Protein AF-A0A2W4P365-F1 (afdb_monomer_lite)

Sequence (160 aa):
MTDPKTSSSSNQPEQHQEDTGQRINEVLEQTGQRISQGVSEAGERVRQFAEEKHLNEQLEVAGSQLVERVRQLIEEGNVRRLILRNQEGRVLLEIPLTAGVAVGGAVFWLNPLLAGLGAIAALLARVSIEIVREEPEATVHDIEKTAEDVKNRLTGGPES

Structure (mmCIF, N/CA/C/O backbone):
data_AF-A0A2W4P365-F1
#
_entry.id   AF-A0A2W4P365-F1
#
loop_
_atom_site.group_PDB
_atom_site.id
_atom_site.type_symbol
_atom_site.label_atom_id
_atom_site.label_alt_id
_atom_site.label_comp_id
_atom_site.label_asym_id
_atom_site.label_entity_id
_atom_site.label_seq_id
_atom_site.pdbx_PDB_ins_code
_atom_site.Cartn_x
_atom_site.Cartn_y
_atom_site.Cartn_z
_atom_site.occupancy
_atom_site.B_iso_or_equiv
_atom_site.auth_seq_id
_atom_site.auth_comp_id
_atom_site.auth_asym_id
_atom_site.auth_atom_id
_atom_site.pdbx_PDB_model_num
ATOM 1 N N . MET A 1 1 ? 20.626 -79.978 -74.784 1.00 49.00 1 MET A N 1
ATOM 2 C CA . MET A 1 1 ? 21.458 -79.147 -73.886 1.00 49.00 1 MET A CA 1
ATOM 3 C C . MET A 1 1 ? 21.350 -77.714 -74.381 1.00 49.00 1 MET A C 1
ATOM 5 O O . MET A 1 1 ? 21.625 -77.531 -75.553 1.00 49.00 1 MET A O 1
ATOM 9 N N . THR A 1 2 ? 20.930 -76.680 -73.660 1.00 46.56 2 THR A N 1
ATOM 10 C CA . THR A 1 2 ? 20.642 -76.431 -72.235 1.00 46.56 2 THR A CA 1
ATOM 11 C C . THR A 1 2 ? 19.977 -75.045 -72.189 1.00 46.56 2 THR A C 1
ATOM 13 O O . THR A 1 2 ? 20.572 -74.105 -72.712 1.00 46.56 2 THR A O 1
ATOM 16 N N . ASP A 1 3 ? 18.812 -74.898 -71.557 1.00 56.62 3 ASP A N 1
ATOM 17 C CA . ASP A 1 3 ? 18.447 -73.644 -70.864 1.00 56.62 3 ASP A CA 1
ATOM 18 C C . ASP A 1 3 ? 19.270 -73.571 -69.554 1.00 56.62 3 ASP A C 1
ATOM 20 O O . ASP A 1 3 ? 19.762 -74.632 -69.147 1.00 56.62 3 ASP A O 1
ATOM 24 N N . PRO A 1 4 ? 19.448 -72.432 -68.836 1.00 65.44 4 PRO A N 1
ATOM 25 C CA . PRO A 1 4 ? 18.748 -71.138 -68.909 1.00 65.44 4 PRO A CA 1
ATOM 26 C C . PRO A 1 4 ? 19.677 -69.895 -68.789 1.00 65.44 4 PRO A C 1
ATOM 28 O O . PRO A 1 4 ? 20.788 -69.980 -68.267 1.00 65.44 4 PRO A O 1
ATOM 31 N N . LYS A 1 5 ? 19.203 -68.688 -69.136 1.00 44.56 5 LYS A N 1
ATOM 32 C CA . LYS A 1 5 ? 19.707 -67.451 -68.498 1.00 44.56 5 LYS A CA 1
ATOM 33 C C . LYS A 1 5 ? 18.612 -66.407 -68.291 1.00 44.56 5 LYS A C 1
ATOM 35 O O . LYS A 1 5 ? 18.140 -65.751 -69.213 1.00 44.56 5 LYS A O 1
ATOM 40 N N . THR A 1 6 ? 18.278 -66.256 -67.018 1.00 64.00 6 THR A N 1
ATOM 41 C CA . THR A 1 6 ? 17.827 -65.038 -66.347 1.00 64.00 6 THR A CA 1
ATOM 42 C C . THR A 1 6 ? 18.598 -63.799 -66.827 1.00 64.00 6 THR A C 1
ATOM 44 O O . THR A 1 6 ? 19.826 -63.782 -66.798 1.00 64.00 6 THR A O 1
ATOM 47 N N . SER A 1 7 ? 17.871 -62.753 -67.226 1.00 52.00 7 SER A N 1
ATOM 48 C CA . SER A 1 7 ? 18.378 -61.376 -67.360 1.00 52.00 7 SER A CA 1
ATOM 49 C C . SER A 1 7 ? 17.708 -60.549 -66.254 1.00 52.00 7 SER A C 1
ATOM 51 O O . SER A 1 7 ? 16.485 -60.478 -66.205 1.00 52.00 7 SER A O 1
ATOM 53 N N . SER A 1 8 ? 18.448 -60.216 -65.191 1.00 50.22 8 SER A N 1
ATOM 54 C CA . SER A 1 8 ? 19.019 -58.875 -64.938 1.00 50.22 8 SER A CA 1
ATOM 55 C C . SER A 1 8 ? 17.915 -57.831 -64.727 1.00 50.22 8 SER A C 1
ATOM 57 O O . SER A 1 8 ? 17.342 -57.330 -65.683 1.00 50.22 8 SER A O 1
ATOM 59 N N . SER A 1 9 ? 17.458 -57.583 -63.496 1.00 60.03 9 SER A N 1
ATOM 60 C CA . SER A 1 9 ? 18.096 -56.675 -62.524 1.00 60.03 9 SER A CA 1
ATOM 61 C C . SER A 1 9 ? 18.697 -55.430 -63.177 1.00 60.03 9 SER A C 1
ATOM 63 O O . SER A 1 9 ? 19.814 -55.475 -63.684 1.00 60.03 9 SER A O 1
ATOM 65 N N . SER A 1 10 ? 17.982 -54.311 -63.088 1.00 44.97 10 SER A N 1
ATOM 66 C CA . SER A 1 10 ? 18.586 -52.980 -63.123 1.00 44.97 10 SER A CA 1
ATOM 67 C C . SER A 1 10 ? 17.783 -52.054 -62.212 1.00 44.97 10 SER A C 1
ATOM 69 O O . SER A 1 10 ? 16.938 -51.284 -62.658 1.00 44.97 10 SER A O 1
ATOM 71 N N . ASN A 1 11 ? 18.039 -52.174 -60.907 1.00 57.78 11 ASN A N 1
ATOM 72 C CA . ASN A 1 11 ? 17.789 -51.099 -59.951 1.00 57.78 11 ASN A CA 1
ATOM 73 C C . ASN A 1 11 ? 18.579 -49.865 -60.415 1.00 57.78 11 ASN A C 1
ATOM 75 O O . ASN A 1 11 ? 19.805 -49.921 -60.461 1.00 57.78 11 ASN A O 1
ATOM 79 N N . GLN A 1 12 ? 17.892 -48.771 -60.739 1.00 56.00 12 GLN A N 1
ATOM 80 C CA . GLN A 1 12 ? 18.482 -47.436 -60.869 1.00 56.00 12 GLN A CA 1
ATOM 81 C C . GLN A 1 12 ? 18.240 -46.672 -59.559 1.00 56.00 12 GLN A C 1
ATOM 83 O O . GLN A 1 12 ? 17.082 -46.372 -59.264 1.00 56.00 12 GLN A O 1
ATOM 88 N N . PRO A 1 13 ? 19.278 -46.360 -58.760 1.00 56.84 13 PRO A N 1
ATOM 89 C CA . PRO A 1 13 ? 19.099 -45.689 -57.480 1.00 56.84 13 PRO A CA 1
ATOM 90 C C . PRO A 1 13 ? 19.721 -44.281 -57.458 1.00 56.84 13 PRO A C 1
ATOM 92 O O . PRO A 1 13 ? 20.597 -44.060 -56.639 1.00 56.84 13 PRO A O 1
ATOM 95 N N . GLU A 1 14 ? 19.329 -43.315 -58.306 1.00 54.81 14 GLU A N 1
ATOM 96 C CA . GLU A 1 14 ? 20.063 -42.018 -58.337 1.00 54.81 14 GLU A CA 1
ATOM 97 C C . GLU A 1 14 ? 19.249 -40.710 -58.433 1.00 54.81 14 GLU A C 1
ATOM 99 O O . GLU A 1 14 ? 19.851 -39.653 -58.552 1.00 54.81 14 GLU A O 1
ATOM 104 N N . GLN A 1 15 ? 17.916 -40.698 -58.287 1.00 54.94 15 GLN A N 1
ATOM 105 C CA . GLN A 1 15 ? 17.142 -39.429 -58.357 1.00 54.94 15 GLN A CA 1
ATOM 106 C C . GLN A 1 15 ? 16.361 -39.036 -57.090 1.00 54.94 15 GLN A C 1
ATOM 108 O O . GLN A 1 15 ? 15.684 -38.018 -57.079 1.00 54.94 15 GLN A O 1
ATOM 113 N N . HIS A 1 16 ? 16.468 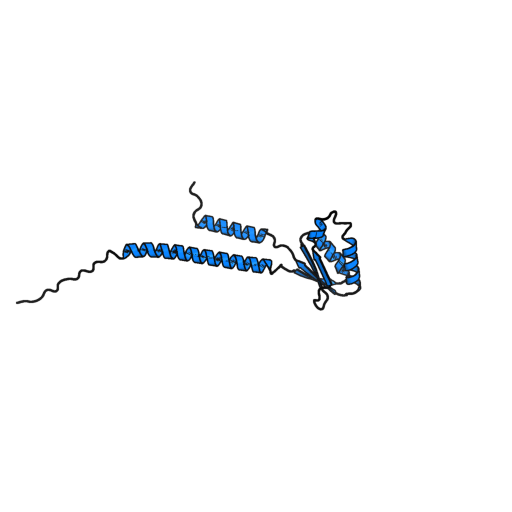-39.799 -55.999 1.00 52.62 16 HIS A N 1
ATOM 114 C CA . HIS A 1 16 ? 15.759 -39.502 -54.739 1.00 52.62 16 HIS A CA 1
ATOM 115 C C . HIS A 1 16 ? 16.621 -38.806 -53.665 1.00 52.62 16 HIS A C 1
ATOM 117 O O . HIS A 1 16 ? 16.117 -38.456 -52.598 1.00 52.62 16 HIS A O 1
ATOM 123 N N . GLN A 1 17 ? 17.921 -38.615 -53.908 1.00 55.53 17 GLN A N 1
ATOM 124 C CA . GLN A 1 17 ? 18.844 -38.130 -52.873 1.00 55.53 17 GLN A CA 1
ATOM 125 C C . GLN A 1 17 ? 18.855 -36.590 -52.736 1.00 55.53 17 GLN A C 1
ATOM 127 O O . GLN A 1 17 ? 19.001 -36.101 -51.618 1.00 55.53 17 GLN A O 1
ATOM 132 N N . GLU A 1 18 ? 18.599 -35.822 -53.807 1.00 54.84 18 GLU A N 1
ATOM 133 C CA . GLU A 1 18 ? 18.522 -34.344 -53.748 1.00 54.84 18 GLU A CA 1
ATOM 134 C C . GLU A 1 18 ? 17.241 -33.830 -53.062 1.00 54.84 18 GLU A C 1
ATOM 136 O O . GLU A 1 18 ? 17.310 -32.897 -52.262 1.00 54.84 18 GLU A O 1
ATOM 141 N N . ASP A 1 19 ? 16.097 -34.488 -53.292 1.00 66.56 19 ASP A N 1
ATOM 142 C CA . ASP A 1 19 ? 14.815 -34.182 -52.626 1.00 66.56 19 ASP A CA 1
ATOM 143 C C . ASP A 1 19 ? 14.916 -34.375 -51.107 1.00 66.56 19 ASP A C 1
ATOM 145 O O . ASP A 1 19 ? 14.403 -33.591 -50.311 1.00 66.56 19 ASP A O 1
ATOM 149 N N . THR A 1 20 ? 15.660 -35.399 -50.687 1.00 66.69 20 THR A N 1
ATOM 150 C CA . THR A 1 20 ? 15.820 -35.716 -49.268 1.00 66.69 20 THR A CA 1
ATOM 151 C C . THR A 1 20 ? 16.575 -34.602 -48.535 1.00 66.69 20 THR A C 1
ATOM 153 O O . THR A 1 20 ? 16.129 -34.166 -47.478 1.00 66.69 20 THR A O 1
ATOM 156 N N . GLY A 1 21 ? 17.670 -34.080 -49.101 1.00 69.31 21 GLY A N 1
ATOM 157 C CA . GLY A 1 21 ? 18.446 -32.992 -48.487 1.00 69.31 21 GLY A CA 1
ATOM 158 C C . GLY A 1 21 ? 17.672 -31.675 -48.369 1.00 69.31 21 GLY A C 1
ATOM 159 O O . GLY A 1 21 ? 17.728 -31.010 -47.334 1.00 69.31 21 GLY A O 1
ATOM 160 N N . GLN A 1 22 ? 16.902 -31.322 -49.401 1.00 73.69 22 GLN A N 1
ATOM 161 C CA . GLN A 1 22 ? 16.094 -30.097 -49.411 1.00 73.69 22 GLN A CA 1
ATOM 162 C C . GLN A 1 22 ? 14.945 -30.167 -48.399 1.00 73.69 22 GLN A C 1
ATOM 164 O O . GLN A 1 22 ? 14.718 -29.214 -47.652 1.00 73.69 22 GLN A O 1
ATOM 169 N N . ARG A 1 23 ? 14.294 -31.330 -48.289 1.00 76.81 23 ARG A N 1
ATOM 170 C CA . ARG A 1 23 ? 13.212 -31.562 -47.323 1.00 76.81 23 ARG A CA 1
ATOM 171 C C . ARG A 1 23 ? 13.693 -31.561 -45.876 1.00 76.81 23 ARG A C 1
ATOM 173 O O . ARG A 1 23 ? 12.961 -31.104 -45.006 1.00 76.81 23 ARG A O 1
ATOM 180 N N . ILE A 1 24 ? 14.909 -32.040 -45.597 1.00 78.44 24 ILE A N 1
ATOM 181 C CA . ILE A 1 24 ? 15.475 -31.990 -44.237 1.00 78.44 24 ILE A CA 1
ATOM 182 C C . ILE A 1 24 ? 15.690 -30.535 -43.805 1.00 78.44 24 ILE A C 1
ATOM 184 O O . ILE A 1 24 ? 15.326 -30.174 -42.687 1.00 78.44 24 ILE A O 1
ATOM 188 N N . ASN A 1 25 ? 16.216 -29.688 -44.692 1.00 80.31 25 ASN A N 1
ATOM 189 C CA . ASN A 1 25 ? 16.427 -28.273 -44.388 1.00 80.31 25 ASN A CA 1
ATOM 190 C C . ASN A 1 25 ? 15.104 -27.514 -44.237 1.00 80.31 25 ASN A C 1
ATOM 192 O O . ASN A 1 25 ? 14.963 -26.721 -43.312 1.00 8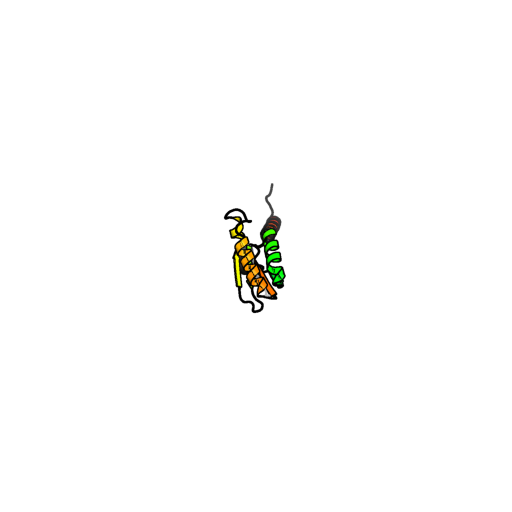0.31 25 ASN A O 1
ATOM 196 N N . GLU A 1 26 ? 14.106 -27.806 -45.074 1.00 80.81 26 GLU A N 1
ATOM 197 C CA . GLU A 1 26 ? 12.767 -27.225 -44.938 1.00 80.81 26 GLU A CA 1
ATOM 198 C C . GLU A 1 26 ? 12.110 -27.620 -43.607 1.00 80.81 26 GLU A C 1
ATOM 200 O O . GLU A 1 26 ? 11.568 -26.768 -42.904 1.00 80.81 26 GLU A O 1
ATOM 205 N N . VAL A 1 27 ? 12.222 -28.891 -43.207 1.00 80.94 27 VAL A N 1
ATOM 206 C CA . VAL A 1 27 ? 11.712 -29.367 -41.914 1.00 80.94 27 VAL A CA 1
ATOM 207 C C . VAL A 1 27 ? 12.469 -28.730 -40.747 1.00 80.94 27 VAL A C 1
ATOM 209 O O . VAL A 1 27 ? 11.842 -28.417 -39.737 1.00 80.94 27 VAL A O 1
ATOM 212 N N . LEU A 1 28 ? 13.782 -28.508 -40.853 1.00 79.44 28 LEU A N 1
ATOM 213 C CA . LEU A 1 28 ? 14.578 -27.839 -39.817 1.00 79.44 28 LEU A CA 1
ATOM 214 C C . LEU A 1 28 ? 14.195 -26.364 -39.661 1.00 79.44 28 LEU A C 1
ATOM 216 O O . LEU A 1 28 ? 13.987 -25.921 -38.533 1.00 79.44 28 LEU A O 1
ATOM 220 N N . GLU A 1 29 ? 14.024 -25.636 -40.763 1.00 83.44 29 GLU A N 1
ATOM 221 C CA . GLU A 1 29 ? 13.561 -24.243 -40.761 1.00 83.44 29 GLU A CA 1
ATOM 222 C C . GLU A 1 29 ? 12.135 -24.135 -40.209 1.00 83.44 29 GLU A C 1
ATOM 224 O O . GLU A 1 29 ? 11.868 -23.349 -39.299 1.00 83.44 29 GLU A O 1
ATOM 229 N N . GLN A 1 30 ? 11.223 -24.993 -40.672 1.00 83.38 30 GLN A N 1
ATOM 230 C CA . GLN A 1 30 ? 9.852 -25.051 -40.161 1.00 83.38 30 GLN A CA 1
ATOM 231 C C . GLN A 1 30 ? 9.814 -25.426 -38.677 1.00 83.38 30 GLN A C 1
ATOM 233 O O . GLN A 1 30 ? 9.017 -24.881 -37.915 1.00 83.38 30 GLN A O 1
ATOM 238 N N . THR A 1 31 ? 10.676 -26.341 -38.235 1.00 81.81 31 THR A N 1
ATOM 239 C CA . THR A 1 31 ? 10.760 -26.731 -36.823 1.00 81.81 31 THR A CA 1
ATOM 240 C C . THR A 1 31 ? 11.351 -25.601 -35.985 1.00 81.81 31 THR A C 1
ATOM 242 O O . THR A 1 31 ? 10.800 -25.289 -34.932 1.00 81.81 31 THR A O 1
ATOM 245 N N . GLY A 1 32 ? 12.397 -24.926 -36.467 1.00 82.94 32 GLY A N 1
ATOM 246 C CA . GLY A 1 32 ? 12.981 -23.749 -35.825 1.00 82.94 32 GLY A CA 1
ATOM 247 C C . GLY A 1 32 ? 11.975 -22.608 -35.675 1.00 82.94 32 GLY A C 1
ATOM 248 O O . GLY A 1 32 ? 11.867 -22.029 -34.596 1.00 82.94 32 GLY A O 1
ATOM 249 N N . GLN A 1 33 ? 11.170 -22.353 -36.709 1.00 84.19 33 GLN A N 1
ATOM 250 C CA . GLN A 1 33 ? 10.102 -21.349 -36.692 1.00 84.19 33 GLN A CA 1
ATOM 251 C C . GLN A 1 33 ? 8.958 -21.716 -35.739 1.00 84.19 33 GLN A C 1
ATOM 253 O O . GLN A 1 33 ? 8.441 -20.860 -35.026 1.00 84.19 33 GLN A O 1
ATOM 258 N N . ARG A 1 34 ? 8.570 -22.993 -35.669 1.00 84.00 34 ARG A N 1
ATOM 259 C CA . ARG A 1 34 ? 7.535 -23.452 -34.728 1.00 84.00 34 ARG A CA 1
ATOM 260 C C . ARG A 1 34 ? 8.010 -23.410 -33.278 1.00 84.00 34 ARG A C 1
ATOM 262 O O . ARG A 1 34 ? 7.219 -23.110 -32.387 1.00 84.00 34 ARG A O 1
ATOM 269 N N . ILE A 1 35 ? 9.287 -23.706 -33.034 1.00 82.81 35 ILE A N 1
ATOM 270 C CA . ILE A 1 35 ? 9.888 -23.608 -31.700 1.00 82.81 35 ILE A CA 1
ATOM 271 C C . ILE A 1 35 ? 10.013 -22.142 -31.291 1.00 82.81 35 ILE A C 1
ATOM 273 O O . ILE A 1 35 ? 9.641 -21.810 -30.170 1.00 82.81 35 ILE A O 1
ATOM 277 N N . SER A 1 36 ? 10.477 -21.257 -32.179 1.00 77.06 36 SER A N 1
ATOM 278 C CA . SER A 1 36 ? 10.578 -19.828 -31.864 1.00 77.06 36 SER A CA 1
ATOM 279 C C . SER A 1 36 ? 9.207 -19.212 -31.583 1.00 77.06 36 SER A C 1
ATOM 281 O O . SER A 1 36 ? 9.069 -18.503 -30.591 1.00 77.06 36 SER A O 1
ATOM 283 N N . GLN A 1 37 ? 8.175 -19.573 -32.352 1.00 81.31 37 GLN A N 1
ATOM 284 C CA . GLN A 1 37 ? 6.788 -19.190 -32.065 1.00 81.31 37 GLN A CA 1
ATOM 285 C C . GLN A 1 37 ? 6.312 -19.716 -30.707 1.00 81.31 37 GLN A C 1
ATOM 287 O O . GLN A 1 37 ? 5.829 -18.939 -29.889 1.00 81.31 37 GLN A O 1
ATOM 292 N N . GLY A 1 38 ? 6.504 -21.007 -30.420 1.00 79.50 38 GLY A N 1
ATOM 293 C CA . GLY A 1 38 ? 6.085 -21.595 -29.144 1.00 79.50 38 GLY A CA 1
ATOM 294 C C . GLY A 1 38 ? 6.794 -20.986 -27.927 1.00 79.50 38 GLY A C 1
ATOM 295 O O . GLY A 1 38 ? 6.176 -20.824 -26.876 1.00 79.50 38 GLY A O 1
ATOM 296 N N . VAL A 1 39 ? 8.071 -20.616 -28.065 1.00 74.50 39 VAL A N 1
ATOM 297 C CA . VAL A 1 39 ? 8.848 -19.943 -27.012 1.00 74.50 39 VAL A CA 1
ATOM 298 C C . VAL A 1 39 ? 8.400 -18.491 -26.832 1.00 74.50 39 VAL A C 1
ATOM 300 O O . VAL A 1 39 ? 8.244 -18.062 -25.690 1.00 74.50 39 VAL A O 1
ATOM 303 N N . SER A 1 40 ? 8.136 -17.752 -27.914 1.00 78.62 40 SER A N 1
ATOM 304 C CA . SER A 1 40 ? 7.589 -16.390 -27.840 1.00 78.62 40 SER A CA 1
ATOM 305 C C . SER A 1 40 ? 6.197 -16.369 -27.209 1.00 78.62 40 SER A C 1
ATOM 307 O O . SER A 1 40 ? 5.970 -15.605 -26.277 1.00 78.62 40 SER A O 1
ATOM 309 N N . GLU A 1 41 ? 5.297 -17.264 -27.619 1.00 82.88 41 GLU A N 1
ATOM 310 C CA . GLU A 1 41 ? 3.960 -17.386 -27.025 1.00 82.88 41 GLU A CA 1
ATOM 311 C C . GLU A 1 41 ? 4.014 -17.802 -25.548 1.00 82.88 41 GLU A C 1
ATOM 313 O O . GLU A 1 41 ? 3.244 -17.304 -24.728 1.00 82.88 41 GLU A O 1
ATOM 318 N N . ALA A 1 42 ? 4.916 -18.717 -25.176 1.00 76.19 42 ALA A N 1
ATOM 319 C CA . ALA A 1 42 ? 5.111 -19.092 -23.778 1.00 76.19 42 ALA A CA 1
ATOM 320 C C . ALA A 1 42 ? 5.675 -17.925 -22.954 1.00 76.19 42 ALA A C 1
ATOM 322 O O . ALA A 1 42 ? 5.204 -17.685 -21.843 1.00 76.19 42 ALA A O 1
ATOM 323 N N . GLY A 1 43 ? 6.638 -17.181 -23.504 1.00 75.56 43 GLY A N 1
ATOM 324 C CA . GLY A 1 43 ? 7.201 -15.981 -22.886 1.00 75.56 43 GLY A CA 1
ATOM 325 C C . GLY A 1 43 ? 6.156 -14.884 -22.685 1.00 75.56 43 GLY A C 1
ATOM 326 O O . GLY A 1 43 ? 6.081 -14.315 -21.599 1.00 75.56 43 GLY A O 1
ATOM 327 N N . GLU A 1 44 ? 5.294 -14.644 -23.674 1.00 76.88 44 GLU A N 1
ATOM 328 C CA . GLU A 1 44 ? 4.171 -13.706 -23.564 1.00 76.88 44 GLU A CA 1
ATOM 329 C C . GLU A 1 44 ? 3.148 -14.156 -22.520 1.00 76.88 44 GLU A C 1
ATOM 331 O O . GLU A 1 44 ? 2.708 -13.341 -21.716 1.00 76.88 44 GLU A O 1
ATOM 336 N N . ARG A 1 45 ? 2.825 -15.454 -22.444 1.00 76.75 45 ARG A N 1
ATOM 337 C CA . ARG A 1 45 ? 1.941 -15.987 -21.391 1.00 76.75 45 ARG A CA 1
ATOM 338 C C . ARG A 1 45 ? 2.544 -15.845 -19.995 1.00 76.75 45 ARG A C 1
ATOM 340 O O . ARG A 1 45 ? 1.807 -15.573 -19.052 1.00 76.75 45 ARG A O 1
ATOM 347 N N . VAL A 1 46 ? 3.860 -16.020 -19.846 1.00 68.69 46 VAL A N 1
ATOM 348 C CA . VAL A 1 46 ? 4.556 -15.789 -18.570 1.00 68.69 46 VAL A CA 1
ATOM 349 C C . VAL A 1 46 ? 4.584 -14.299 -18.230 1.00 68.69 46 VAL A C 1
ATOM 351 O O . VAL A 1 46 ? 4.284 -13.963 -17.090 1.00 68.69 46 VAL A O 1
ATOM 354 N N . ARG A 1 47 ? 4.865 -13.413 -19.196 1.00 68.19 47 ARG A N 1
ATOM 355 C CA . ARG A 1 47 ? 4.817 -11.950 -19.007 1.00 68.19 47 ARG A CA 1
ATOM 356 C C . ARG A 1 47 ? 3.418 -11.479 -18.627 1.00 68.19 47 ARG A C 1
ATOM 358 O O . ARG A 1 47 ? 3.273 -10.758 -17.655 1.00 68.19 47 ARG A O 1
ATOM 365 N N . GLN A 1 48 ? 2.385 -11.952 -19.315 1.00 64.12 48 GLN A N 1
ATOM 366 C CA . GLN A 1 48 ? 0.997 -11.616 -19.006 1.00 64.12 48 GLN A CA 1
ATOM 367 C C . GLN A 1 48 ? 0.577 -12.150 -17.629 1.00 64.12 48 GLN A C 1
ATOM 369 O O . GLN A 1 48 ? -0.092 -11.452 -16.874 1.00 64.12 48 GLN A O 1
ATOM 374 N N . PHE A 1 49 ? 1.007 -13.363 -17.264 1.00 62.44 49 PHE A N 1
ATOM 375 C CA . PHE A 1 49 ? 0.777 -13.913 -15.928 1.00 62.44 49 PHE A CA 1
ATOM 376 C C . PHE A 1 49 ? 1.535 -13.144 -14.841 1.00 62.44 49 PHE A C 1
ATOM 378 O O . PHE A 1 49 ? 1.007 -13.006 -13.746 1.00 62.44 49 PHE A O 1
ATOM 385 N N . ALA A 1 50 ? 2.739 -12.649 -15.122 1.00 57.44 50 ALA A N 1
ATOM 386 C CA . ALA A 1 50 ? 3.532 -11.807 -14.229 1.00 57.44 50 ALA A CA 1
ATOM 387 C C . ALA A 1 50 ? 2.942 -10.390 -14.082 1.00 57.44 50 ALA A C 1
ATOM 389 O O . ALA A 1 50 ? 2.872 -9.855 -12.979 1.00 57.44 50 ALA A O 1
ATOM 390 N N . GLU A 1 51 ? 2.426 -9.811 -15.167 1.00 54.72 51 GLU A N 1
ATOM 391 C CA . GLU A 1 51 ? 1.703 -8.536 -15.149 1.00 54.72 51 GLU A CA 1
ATOM 392 C C . GLU A 1 51 ? 0.363 -8.647 -14.401 1.00 54.72 51 GLU A C 1
ATOM 394 O O . GLU A 1 51 ? 0.020 -7.758 -13.620 1.00 54.72 51 GLU A O 1
ATOM 399 N N . GLU A 1 52 ? -0.384 -9.747 -14.578 1.00 51.72 52 GLU A N 1
ATOM 400 C CA . GLU A 1 52 ? -1.613 -10.022 -13.815 1.00 51.72 52 GLU A CA 1
ATOM 401 C C . GLU A 1 52 ? -1.322 -10.396 -12.357 1.00 51.72 52 GLU A C 1
ATOM 403 O O . GLU A 1 52 ? -2.018 -9.946 -11.440 1.00 51.72 52 GLU A O 1
ATOM 408 N N . LYS A 1 53 ? -0.290 -11.212 -12.117 1.00 48.41 53 LYS A N 1
ATOM 409 C CA . LYS A 1 53 ? 0.220 -11.526 -10.783 1.00 48.41 53 LYS A CA 1
ATOM 410 C C . LYS A 1 53 ? 1.299 -10.538 -10.403 1.00 48.41 53 LYS A C 1
ATOM 412 O O . LYS A 1 53 ? 2.455 -10.898 -10.196 1.00 48.41 53 LYS A O 1
ATOM 417 N N . HIS A 1 54 ? 0.854 -9.318 -10.139 1.00 55.59 54 HIS A N 1
ATOM 418 C CA . HIS A 1 54 ? 1.492 -8.513 -9.115 1.00 55.59 54 HIS A CA 1
ATOM 419 C C . HIS A 1 54 ? 1.882 -9.433 -7.941 1.00 55.59 54 HIS A C 1
ATOM 421 O O . HIS A 1 54 ? 1.020 -10.100 -7.358 1.00 55.59 54 HIS A O 1
ATOM 427 N N . LEU A 1 55 ? 3.183 -9.556 -7.664 1.00 58.78 55 LEU A N 1
ATOM 428 C CA . LEU A 1 55 ? 3.703 -10.321 -6.533 1.00 58.78 55 LEU A CA 1
ATOM 429 C C . LEU A 1 55 ? 3.241 -9.615 -5.256 1.00 58.78 55 LEU A C 1
ATOM 431 O O . LEU A 1 55 ? 3.921 -8.746 -4.715 1.00 58.78 55 LEU A O 1
ATOM 435 N N . ASN A 1 56 ? 2.016 -9.932 -4.847 1.00 68.88 56 ASN A N 1
ATOM 436 C CA . ASN A 1 56 ? 1.340 -9.275 -3.750 1.00 68.88 56 ASN A CA 1
ATOM 437 C C . ASN A 1 56 ? 1.838 -9.890 -2.451 1.00 68.88 56 ASN A C 1
ATOM 439 O O . ASN A 1 56 ? 1.492 -11.020 -2.101 1.00 68.88 56 ASN A O 1
ATOM 443 N N . GLU A 1 57 ? 2.662 -9.140 -1.732 1.00 80.06 57 GLU A N 1
ATOM 444 C CA . GLU A 1 57 ? 3.031 -9.499 -0.370 1.00 80.06 57 GLU A CA 1
ATOM 445 C C . GLU A 1 57 ? 1.885 -9.094 0.557 1.00 80.06 57 GLU A C 1
ATOM 447 O O . GLU A 1 57 ? 1.502 -7.924 0.614 1.00 80.06 57 GLU A O 1
ATOM 452 N N . GLN A 1 58 ? 1.338 -10.062 1.291 1.00 83.19 58 GLN A N 1
ATOM 453 C CA . GLN A 1 58 ? 0.343 -9.813 2.326 1.00 83.19 58 GLN A CA 1
ATOM 454 C C . GLN A 1 58 ? 1.004 -9.900 3.700 1.00 83.19 58 GLN A C 1
ATOM 456 O O . GLN A 1 58 ? 1.614 -10.913 4.044 1.00 83.19 58 GLN A O 1
ATOM 461 N N . LEU A 1 59 ? 0.866 -8.843 4.494 1.00 86.81 59 LEU A N 1
ATOM 462 C CA . LEU A 1 59 ? 1.459 -8.741 5.820 1.00 86.81 59 LEU A CA 1
ATOM 463 C C . LEU A 1 59 ? 0.376 -8.385 6.838 1.00 86.81 59 LEU A C 1
ATOM 465 O O . LEU A 1 59 ? -0.243 -7.322 6.770 1.00 86.81 59 LEU A O 1
ATOM 469 N N . GLU A 1 60 ? 0.128 -9.294 7.777 1.00 90.12 60 GLU A N 1
ATOM 470 C CA . GLU A 1 60 ? -0.791 -9.049 8.885 1.00 90.12 60 GLU A CA 1
ATOM 471 C C . GLU A 1 60 ? -0.060 -8.290 9.995 1.00 90.12 60 GLU A C 1
ATOM 473 O O . GLU A 1 60 ? 1.024 -8.686 10.428 1.00 90.12 60 GLU A O 1
ATOM 478 N N . VAL A 1 61 ? -0.649 -7.188 10.459 1.00 92.19 61 VAL A N 1
ATOM 479 C CA . VAL A 1 61 ? -0.092 -6.368 11.540 1.00 92.19 61 VAL A CA 1
ATOM 480 C C . VAL A 1 61 ? -1.153 -6.049 12.584 1.00 92.19 61 VAL A C 1
ATOM 482 O O . VAL A 1 61 ? -2.355 -5.998 12.298 1.00 92.19 61 VAL A O 1
ATOM 485 N N . ALA A 1 62 ? -0.708 -5.790 13.814 1.00 92.38 62 ALA A N 1
ATOM 486 C CA . ALA A 1 62 ? -1.577 -5.194 14.819 1.00 92.38 62 ALA A CA 1
ATOM 487 C C . ALA A 1 62 ? -2.002 -3.789 14.367 1.00 92.38 62 ALA A C 1
ATOM 489 O O . ALA A 1 62 ? -1.200 -3.055 13.785 1.00 92.38 62 ALA A O 1
ATOM 490 N N . GLY A 1 63 ? -3.235 -3.380 14.681 1.00 88.94 63 GLY A N 1
ATOM 491 C CA . GLY A 1 63 ? -3.720 -2.035 14.347 1.00 88.94 63 GLY A CA 1
ATOM 492 C C . GLY A 1 63 ? -2.786 -0.941 14.864 1.00 88.94 63 GLY A C 1
ATOM 493 O O . GLY A 1 63 ? -2.406 -0.046 14.118 1.00 88.94 63 GLY A O 1
ATOM 494 N N . SER A 1 64 ? -2.285 -1.091 16.093 1.00 91.12 64 SER A N 1
ATOM 495 C CA . SER A 1 64 ? -1.314 -0.177 16.711 1.00 91.12 64 SER A CA 1
ATOM 496 C C . SER A 1 64 ? 0.008 -0.032 15.946 1.00 91.12 64 SER A C 1
ATOM 498 O O . SER A 1 64 ? 0.697 0.970 16.114 1.00 91.12 64 SER A O 1
ATOM 500 N N . GLN A 1 65 ? 0.365 -1.005 15.106 1.00 92.56 65 GLN A N 1
ATOM 501 C CA . GLN A 1 65 ? 1.594 -1.015 14.308 1.00 92.56 65 GLN A CA 1
ATOM 502 C C . GLN A 1 65 ? 1.371 -0.559 12.862 1.00 92.56 65 GLN A C 1
ATOM 504 O O . GLN A 1 65 ? 2.342 -0.355 12.136 1.00 92.56 65 GLN A O 1
ATOM 509 N N . LEU A 1 66 ? 0.116 -0.379 12.434 1.00 92.06 66 LEU A N 1
ATOM 510 C CA . LEU A 1 66 ? -0.230 -0.065 11.048 1.00 92.06 66 LEU A CA 1
ATOM 511 C C . LEU A 1 66 ? 0.486 1.192 10.544 1.00 92.06 66 LEU A C 1
ATOM 513 O O . LEU A 1 66 ? 1.141 1.154 9.507 1.00 92.06 66 LEU A O 1
ATOM 517 N N . VAL A 1 67 ? 0.376 2.299 11.284 1.00 90.69 67 VAL A N 1
ATOM 518 C CA . VAL A 1 67 ? 0.951 3.594 10.880 1.00 90.69 67 VAL A CA 1
ATOM 519 C C . VAL A 1 67 ? 2.471 3.499 10.745 1.00 90.69 67 VAL A C 1
ATOM 521 O O . VAL A 1 67 ? 3.037 4.014 9.784 1.00 90.69 67 VAL A O 1
ATOM 524 N N . GLU A 1 68 ? 3.121 2.805 11.681 1.00 90.88 68 GLU A N 1
ATOM 525 C CA . GLU A 1 68 ? 4.567 2.584 11.658 1.00 90.88 68 GLU A CA 1
ATOM 526 C C . GLU A 1 68 ? 4.984 1.754 10.444 1.00 90.88 68 GLU A C 1
ATOM 528 O O . GLU A 1 68 ? 5.883 2.144 9.701 1.00 90.88 68 GLU A O 1
ATOM 533 N N . ARG A 1 69 ? 4.283 0.643 10.187 1.00 90.69 69 ARG A N 1
ATOM 534 C CA . ARG A 1 69 ? 4.616 -0.233 9.063 1.00 90.69 69 ARG A CA 1
ATOM 535 C C . ARG A 1 69 ? 4.422 0.470 7.725 1.00 90.69 69 ARG A C 1
ATOM 537 O O . ARG A 1 69 ? 5.275 0.347 6.854 1.00 90.69 69 ARG A O 1
ATOM 544 N N . VAL A 1 70 ? 3.340 1.229 7.559 1.00 87.50 70 VAL A N 1
ATOM 545 C CA . VAL A 1 70 ? 3.104 1.990 6.323 1.00 87.50 70 VAL A CA 1
ATOM 546 C C . VAL A 1 70 ? 4.186 3.048 6.112 1.00 87.50 70 VAL A C 1
ATOM 548 O O . VAL A 1 70 ? 4.654 3.204 4.988 1.00 87.50 70 VAL A O 1
ATOM 551 N N . ARG A 1 71 ? 4.630 3.734 7.173 1.00 85.69 71 ARG A N 1
ATOM 552 C CA . ARG A 1 71 ? 5.737 4.694 7.073 1.00 85.69 71 ARG A CA 1
ATOM 553 C C . ARG A 1 71 ? 7.015 4.028 6.566 1.00 85.69 71 ARG A C 1
ATOM 555 O O . ARG A 1 71 ? 7.602 4.530 5.616 1.00 85.69 71 ARG A O 1
ATOM 562 N N . GLN A 1 72 ? 7.385 2.879 7.130 1.00 86.69 72 GLN A N 1
ATOM 563 C CA . GLN A 1 72 ? 8.556 2.118 6.678 1.00 86.69 72 GLN A CA 1
ATOM 564 C C . GLN A 1 72 ? 8.454 1.736 5.199 1.00 86.69 72 GLN A C 1
ATOM 566 O O . GLN A 1 72 ? 9.403 1.932 4.455 1.00 86.69 72 GLN A O 1
ATOM 571 N N . LEU A 1 73 ? 7.292 1.257 4.744 1.00 84.88 73 LEU A N 1
ATOM 572 C CA . LEU A 1 73 ? 7.080 0.903 3.335 1.00 84.88 73 LEU A CA 1
ATOM 573 C C . LEU A 1 73 ? 7.222 2.106 2.389 1.00 84.88 73 LEU A C 1
ATOM 575 O O . LEU A 1 73 ? 7.700 1.958 1.267 1.00 84.88 73 LEU A O 1
ATOM 579 N N . ILE A 1 74 ? 6.806 3.295 2.835 1.00 81.00 74 ILE A N 1
ATOM 580 C CA . ILE A 1 74 ? 6.992 4.543 2.084 1.00 81.00 74 ILE A CA 1
ATOM 581 C C . ILE A 1 74 ? 8.479 4.917 2.031 1.00 81.00 74 ILE A C 1
ATOM 583 O O . ILE A 1 74 ? 8.968 5.294 0.969 1.00 81.00 74 ILE A O 1
ATOM 587 N N . GLU A 1 75 ? 9.197 4.798 3.149 1.00 80.81 75 GLU A N 1
ATOM 588 C CA . GLU A 1 75 ? 10.639 5.073 3.237 1.00 80.81 75 GLU A CA 1
ATOM 589 C C . GLU A 1 75 ? 11.479 4.092 2.407 1.00 80.81 75 GLU A C 1
ATOM 591 O O . GLU A 1 75 ? 12.450 4.504 1.775 1.00 80.81 75 GLU A O 1
ATOM 596 N N . GLU A 1 76 ? 11.087 2.814 2.359 1.00 82.31 76 GLU A N 1
ATOM 597 C CA . GLU A 1 76 ? 11.707 1.794 1.506 1.00 82.31 76 GLU A CA 1
ATOM 598 C C . GLU A 1 76 ? 11.586 2.147 0.008 1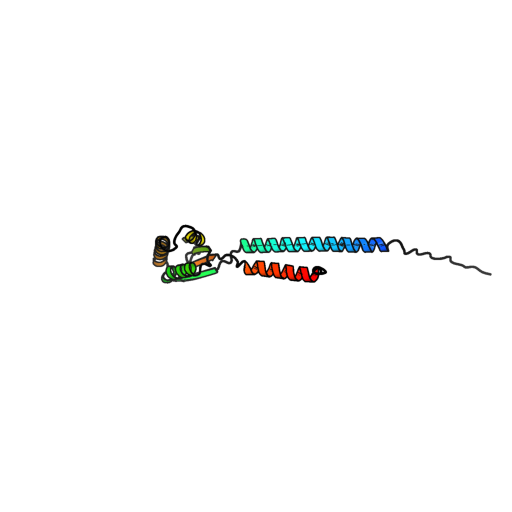.00 82.31 76 GLU A C 1
ATOM 600 O O . GLU A 1 76 ? 12.417 1.718 -0.791 1.00 82.31 76 GLU A O 1
ATOM 605 N N . GLY A 1 77 ? 10.556 2.909 -0.392 1.00 76.81 77 GLY A N 1
ATOM 606 C CA . GLY A 1 77 ? 10.371 3.419 -1.759 1.00 76.81 77 GLY A CA 1
ATOM 607 C C . GLY A 1 77 ? 10.117 2.351 -2.834 1.00 76.81 77 GLY A C 1
ATOM 608 O O . GLY A 1 77 ? 9.993 2.668 -4.013 1.00 76.81 77 GLY A O 1
ATOM 609 N N . ASN A 1 78 ? 10.021 1.085 -2.437 1.00 79.12 78 ASN A N 1
ATOM 610 C CA . ASN A 1 78 ? 9.877 -0.093 -3.296 1.00 79.12 78 ASN A CA 1
ATOM 611 C C . ASN A 1 78 ? 8.414 -0.565 -3.426 1.00 79.12 78 ASN A C 1
ATOM 613 O O . ASN A 1 78 ? 8.140 -1.592 -4.051 1.00 79.12 78 ASN A O 1
ATOM 617 N N . VAL A 1 79 ? 7.471 0.154 -2.811 1.00 82.06 79 VAL A N 1
ATOM 618 C CA . VAL A 1 79 ? 6.036 -0.135 -2.863 1.00 82.06 79 VAL A CA 1
ATOM 619 C C . VAL A 1 79 ? 5.348 0.866 -3.771 1.00 82.06 79 VAL A C 1
ATOM 621 O O . VAL A 1 79 ? 5.456 2.074 -3.567 1.00 82.06 79 VAL A O 1
ATOM 624 N N . ARG A 1 80 ? 4.578 0.373 -4.745 1.00 80.50 80 ARG A N 1
ATOM 625 C CA . ARG A 1 80 ? 3.864 1.242 -5.690 1.00 80.50 80 ARG A CA 1
ATOM 626 C C . ARG A 1 80 ? 2.412 1.452 -5.330 1.00 80.50 80 ARG A C 1
ATOM 628 O O . ARG A 1 80 ? 1.881 2.546 -5.511 1.00 80.50 80 ARG A O 1
ATOM 635 N N . ARG A 1 81 ? 1.777 0.409 -4.812 1.00 86.06 81 ARG A N 1
ATOM 636 C CA . ARG A 1 81 ? 0.383 0.431 -4.385 1.00 86.06 81 ARG A CA 1
ATOM 637 C C . ARG A 1 81 ? 0.250 -0.318 -3.068 1.00 86.06 81 ARG A C 1
ATOM 639 O O . ARG A 1 81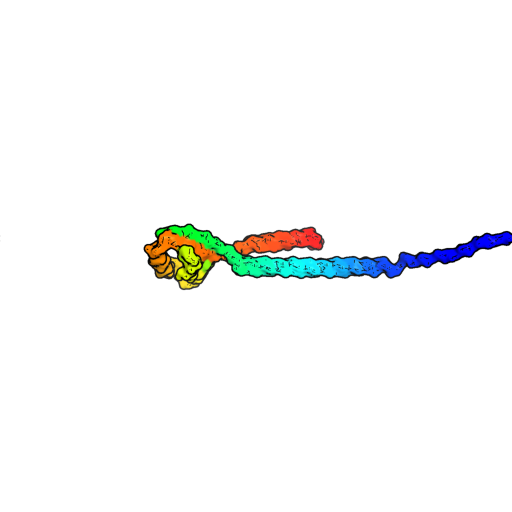 ? 0.789 -1.413 -2.915 1.00 86.06 81 ARG A O 1
ATOM 646 N N . LEU A 1 82 ? -0.469 0.301 -2.140 1.00 88.12 82 LEU A N 1
ATOM 647 C CA . LEU A 1 82 ? -0.787 -0.244 -0.830 1.00 88.12 82 LEU A CA 1
ATOM 648 C C . LEU A 1 82 ? -2.294 -0.449 -0.723 1.00 88.12 82 LEU A C 1
ATOM 650 O O . LEU A 1 82 ? -3.063 0.486 -0.945 1.00 88.12 82 LEU A O 1
ATOM 654 N N . ILE A 1 83 ? -2.707 -1.658 -0.360 1.00 90.62 83 ILE A N 1
ATOM 655 C CA . ILE A 1 83 ? -4.106 -2.027 -0.153 1.00 90.62 83 ILE A CA 1
ATOM 656 C C . ILE A 1 83 ? -4.261 -2.449 1.307 1.00 90.62 83 ILE A C 1
ATOM 658 O O . ILE A 1 83 ? -3.605 -3.374 1.778 1.00 90.62 83 ILE A O 1
ATOM 662 N N . LEU A 1 84 ? -5.136 -1.771 2.040 1.00 91.62 84 LEU A N 1
ATOM 663 C CA . LEU A 1 84 ? -5.457 -2.100 3.422 1.00 91.62 84 LEU A CA 1
ATOM 664 C C . LEU A 1 84 ? -6.750 -2.908 3.474 1.00 91.62 84 LEU A C 1
ATOM 666 O O . LEU A 1 84 ? -7.773 -2.483 2.934 1.00 91.62 84 LEU A O 1
ATOM 670 N N . ARG A 1 85 ? -6.726 -4.043 4.173 1.00 91.44 85 ARG A N 1
ATOM 671 C CA . ARG A 1 85 ? -7.883 -4.924 4.363 1.00 91.44 85 ARG A CA 1
ATOM 672 C C . ARG A 1 85 ? -8.167 -5.179 5.840 1.00 91.44 85 ARG A C 1
ATOM 674 O O . ARG A 1 85 ? -7.255 -5.196 6.669 1.00 91.44 85 ARG A O 1
ATOM 681 N N . ASN A 1 86 ? -9.436 -5.407 6.167 1.00 89.62 86 ASN A N 1
ATOM 682 C CA . ASN A 1 86 ? -9.834 -5.901 7.488 1.00 89.62 86 ASN A CA 1
ATOM 683 C C . ASN A 1 86 ? -9.661 -7.432 7.597 1.00 89.62 86 ASN A C 1
ATOM 685 O O . ASN A 1 86 ? -9.292 -8.101 6.633 1.00 89.62 86 ASN A O 1
ATOM 689 N N . GLN A 1 87 ? -9.968 -7.996 8.769 1.00 86.50 87 GLN A N 1
ATOM 690 C CA . GLN A 1 87 ? -9.882 -9.444 9.030 1.00 86.50 87 GLN A CA 1
ATOM 691 C C . GLN A 1 87 ? -10.849 -10.289 8.182 1.00 86.50 87 GLN A C 1
ATOM 693 O O . GLN A 1 87 ? -10.640 -11.483 8.014 1.00 86.50 87 GLN A O 1
ATOM 698 N N . GLU A 1 88 ? -11.892 -9.677 7.622 1.00 86.94 88 GLU A N 1
ATOM 699 C CA . GLU A 1 88 ? -12.843 -10.332 6.716 1.00 86.94 88 GLU A CA 1
ATOM 700 C C . GLU A 1 88 ? -12.377 -10.278 5.248 1.00 86.94 88 GLU A C 1
ATOM 702 O O . GLU A 1 88 ? -13.106 -10.692 4.349 1.00 86.94 88 GLU A O 1
ATOM 707 N N . GLY A 1 89 ? -11.188 -9.723 4.981 1.00 84.62 89 GLY A N 1
ATOM 708 C CA . GLY A 1 89 ? -10.625 -9.568 3.638 1.00 84.62 89 GLY A CA 1
ATOM 709 C C . GLY A 1 89 ? -11.193 -8.392 2.834 1.00 84.62 89 GLY A C 1
ATOM 710 O O . GLY A 1 89 ? -10.795 -8.189 1.681 1.00 84.62 89 GLY A O 1
ATOM 711 N N . ARG A 1 90 ? -12.089 -7.584 3.419 1.00 88.62 90 ARG A N 1
ATOM 712 C CA . ARG A 1 90 ? -12.673 -6.412 2.748 1.00 88.62 90 ARG A CA 1
ATOM 713 C C . ARG A 1 90 ? -11.644 -5.297 2.638 1.00 88.62 90 ARG A C 1
ATOM 715 O O . ARG A 1 90 ? -10.968 -4.986 3.618 1.00 88.62 90 ARG A O 1
ATOM 722 N N . VAL A 1 91 ? -11.576 -4.672 1.465 1.00 90.50 91 VAL A N 1
ATOM 723 C CA . VAL A 1 91 ? -10.734 -3.494 1.224 1.00 90.50 91 VAL A CA 1
ATOM 724 C C . VAL A 1 91 ? -11.293 -2.309 2.004 1.00 90.50 91 VAL A C 1
ATOM 726 O O . VAL A 1 91 ? -12.468 -1.971 1.876 1.00 90.50 91 VAL A O 1
ATOM 729 N N . LEU A 1 92 ? -10.442 -1.698 2.820 1.00 89.94 92 LEU A N 1
ATOM 730 C CA . LEU A 1 92 ? -10.733 -0.482 3.574 1.00 89.94 92 LEU A CA 1
ATOM 731 C C . LEU A 1 92 ? -10.207 0.757 2.853 1.00 89.94 92 LEU A C 1
ATOM 733 O O . LEU A 1 92 ? -10.841 1.806 2.893 1.00 89.94 92 LEU A O 1
ATOM 737 N N . LEU A 1 93 ? -9.031 0.638 2.233 1.00 88.88 93 LEU A N 1
ATOM 738 C CA . LEU A 1 93 ? -8.336 1.746 1.590 1.00 88.88 93 LEU A CA 1
ATOM 739 C C . LEU A 1 93 ? -7.340 1.217 0.552 1.00 88.88 93 LEU A C 1
ATOM 741 O O . LEU A 1 93 ? -6.670 0.218 0.800 1.00 88.88 93 LEU A O 1
ATOM 745 N N . GLU A 1 94 ? -7.211 1.909 -0.578 1.00 88.06 94 GLU A N 1
ATOM 746 C CA . GLU A 1 94 ? -6.204 1.647 -1.611 1.00 88.06 94 GLU A CA 1
ATOM 747 C C . GLU A 1 94 ? -5.484 2.953 -1.954 1.00 88.06 94 GLU A C 1
ATOM 749 O O . GLU A 1 94 ? -6.131 3.977 -2.182 1.00 88.06 94 GLU A O 1
ATOM 754 N N . ILE A 1 95 ? -4.147 2.934 -1.942 1.00 84.38 95 ILE A N 1
ATOM 755 C CA . ILE A 1 95 ? -3.320 4.130 -2.138 1.00 84.38 95 ILE A CA 1
ATOM 756 C C . ILE A 1 95 ? -2.195 3.840 -3.143 1.00 84.38 95 ILE A C 1
ATOM 758 O O . ILE A 1 95 ? -1.374 2.951 -2.892 1.00 84.38 95 ILE A O 1
ATOM 762 N N . PRO A 1 96 ? -2.085 4.613 -4.239 1.00 82.88 96 PRO A N 1
ATOM 763 C CA . PRO A 1 96 ? -0.899 4.616 -5.086 1.00 82.88 96 PRO A CA 1
ATOM 764 C C . PRO A 1 96 ? 0.215 5.429 -4.410 1.00 82.88 96 PRO A C 1
ATOM 766 O O . PRO A 1 96 ? 0.149 6.656 -4.327 1.00 82.88 96 PRO A O 1
ATOM 769 N N . LEU A 1 97 ? 1.256 4.753 -3.924 1.00 77.00 97 LEU A N 1
ATOM 770 C CA . LEU A 1 97 ? 2.396 5.398 -3.263 1.00 77.00 97 LEU A CA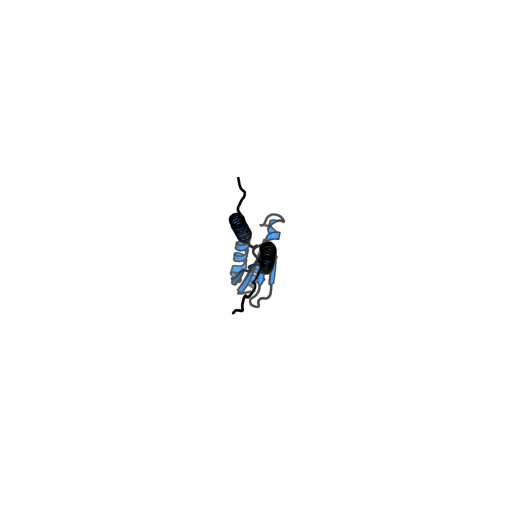 1
ATOM 771 C C . LEU A 1 97 ? 3.330 6.103 -4.264 1.00 77.00 97 LEU A C 1
ATOM 773 O O . LEU A 1 97 ? 3.990 7.076 -3.904 1.00 77.00 97 LEU A O 1
ATOM 777 N N . THR A 1 98 ? 3.318 5.703 -5.542 1.00 69.31 98 THR A N 1
ATOM 778 C CA . THR A 1 98 ? 4.084 6.363 -6.620 1.00 69.31 98 THR A CA 1
ATOM 779 C C . THR A 1 98 ? 3.598 7.775 -6.948 1.00 69.31 98 THR A C 1
ATOM 781 O O . THR A 1 98 ? 4.394 8.626 -7.341 1.00 69.31 98 THR A O 1
ATOM 784 N N . ALA A 1 99 ? 2.308 8.061 -6.756 1.00 62.28 99 ALA A N 1
ATOM 785 C CA . ALA A 1 99 ? 1.731 9.373 -7.047 1.00 62.28 99 ALA A CA 1
ATOM 786 C C . ALA A 1 99 ? 2.181 10.454 -6.043 1.00 62.28 99 ALA A C 1
ATOM 788 O O . ALA A 1 99 ? 2.254 11.632 -6.392 1.00 62.28 99 ALA A O 1
ATOM 789 N N . GLY A 1 100 ? 2.526 10.064 -4.810 1.00 58.19 100 GLY A N 1
ATOM 790 C CA . GLY A 1 100 ? 2.939 10.990 -3.749 1.00 58.19 100 GLY A CA 1
ATOM 791 C C . GLY A 1 100 ? 4.327 11.609 -3.950 1.00 58.19 100 GLY A C 1
ATOM 792 O O . GLY A 1 100 ? 4.594 12.691 -3.432 1.00 58.19 100 GLY A O 1
ATOM 793 N N . VAL A 1 101 ? 5.201 10.962 -4.729 1.00 59.25 101 VAL A N 1
ATOM 794 C CA . VAL A 1 101 ? 6.572 11.438 -4.992 1.00 59.25 101 VAL A CA 1
ATOM 795 C C . VAL A 1 101 ? 6.597 12.512 -6.089 1.00 59.25 101 VAL A C 1
ATOM 797 O O . VAL A 1 101 ? 7.395 13.445 -6.025 1.00 59.25 101 VAL A O 1
ATOM 800 N N . ALA A 1 102 ? 5.690 12.429 -7.068 1.00 54.88 102 ALA A N 1
ATOM 801 C CA . ALA A 1 102 ? 5.702 13.280 -8.260 1.00 54.88 102 ALA A CA 1
ATOM 802 C C . ALA A 1 102 ? 5.124 14.698 -8.054 1.00 54.88 102 ALA A C 1
ATOM 804 O O . ALA A 1 102 ? 5.465 15.604 -8.809 1.00 54.88 102 ALA A O 1
ATOM 805 N N . VAL A 1 103 ? 4.260 14.917 -7.052 1.00 55.09 103 VAL A N 1
ATOM 806 C CA . VAL A 1 103 ? 3.455 16.159 -6.926 1.00 55.09 103 VAL A CA 1
ATOM 807 C C . VAL A 1 103 ? 4.047 17.195 -5.947 1.00 55.09 103 VAL A C 1
ATOM 809 O O . VAL A 1 103 ? 3.548 18.310 -5.840 1.00 55.09 103 VAL A O 1
ATOM 812 N N . GLY A 1 104 ? 5.185 16.910 -5.311 1.00 51.16 104 GLY A N 1
ATOM 813 C CA . GLY A 1 104 ? 5.964 17.918 -4.580 1.00 51.16 104 GLY A CA 1
ATOM 814 C C . GLY A 1 104 ? 6.043 17.667 -3.078 1.00 51.16 104 GLY A C 1
ATOM 815 O O . GLY A 1 104 ? 5.098 17.912 -2.335 1.00 51.16 104 GLY A O 1
ATOM 816 N N . GLY A 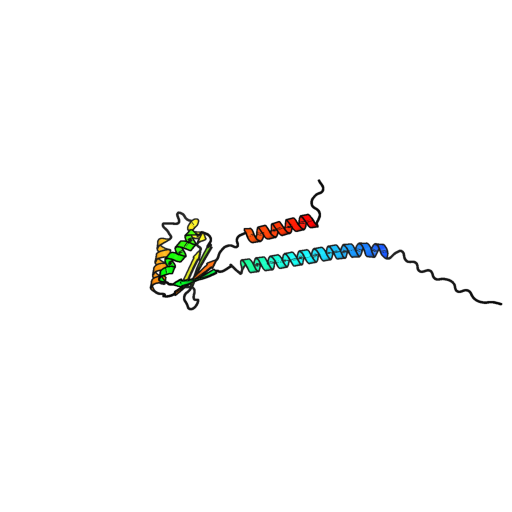1 105 ? 7.223 17.225 -2.636 1.00 54.62 105 GLY A N 1
ATOM 817 C CA . GLY A 1 105 ? 7.635 17.201 -1.232 1.00 54.62 105 GLY A CA 1
ATOM 818 C C . GLY A 1 105 ? 6.837 16.228 -0.363 1.00 54.62 105 GLY A C 1
ATOM 819 O O . GLY A 1 105 ? 5.841 16.605 0.250 1.00 54.62 105 GLY A O 1
ATOM 820 N N . ALA A 1 106 ? 7.335 14.997 -0.236 1.00 54.56 106 ALA A N 1
ATOM 821 C CA . ALA A 1 106 ? 6.716 13.862 0.459 1.00 54.56 106 ALA A CA 1
ATOM 822 C C . ALA A 1 106 ? 6.263 14.101 1.919 1.00 54.56 106 ALA A C 1
ATOM 824 O O . ALA A 1 106 ? 5.631 13.236 2.501 1.00 54.56 106 ALA A O 1
ATOM 825 N N . VAL A 1 107 ? 6.543 15.243 2.548 1.00 57.38 107 VAL A N 1
ATOM 826 C CA . VAL A 1 107 ? 6.322 15.433 3.991 1.00 57.38 107 VAL A CA 1
ATOM 827 C C . VAL A 1 107 ? 4.982 16.109 4.316 1.00 57.38 107 VAL A C 1
ATOM 829 O O . VAL A 1 107 ? 4.366 15.778 5.326 1.00 57.38 107 VAL A O 1
ATOM 832 N N . PHE A 1 108 ? 4.472 17.017 3.473 1.00 53.47 108 PHE A N 1
ATOM 833 C CA . PHE A 1 108 ? 3.267 17.799 3.817 1.00 53.47 108 PHE A CA 1
ATOM 834 C C . PHE A 1 108 ? 1.943 17.066 3.523 1.00 53.47 108 PHE A C 1
ATOM 836 O O . PHE A 1 108 ? 0.941 17.302 4.197 1.00 53.47 108 PHE A O 1
ATOM 843 N N . TRP A 1 109 ? 1.942 16.134 2.565 1.00 59.03 109 TRP A N 1
ATOM 844 C CA . TRP A 1 109 ? 0.743 15.419 2.099 1.00 59.03 109 TRP A CA 1
ATOM 845 C C . TRP A 1 109 ? 0.509 14.060 2.770 1.00 59.03 109 TRP A C 1
ATOM 847 O O . TRP A 1 109 ? -0.581 13.504 2.657 1.00 59.03 109 TRP A O 1
ATOM 857 N N . LEU A 1 110 ? 1.492 13.521 3.499 1.00 64.19 110 LEU A N 1
ATOM 858 C CA . LEU A 1 110 ? 1.331 12.243 4.204 1.00 64.19 110 LEU A CA 1
ATOM 859 C C . LEU A 1 110 ? 0.471 12.366 5.465 1.00 64.19 110 LEU A C 1
ATOM 861 O O . LEU A 1 110 ? -0.062 11.367 5.934 1.00 64.19 110 LEU A O 1
ATOM 865 N N . ASN A 1 111 ? 0.288 13.572 6.007 1.00 73.12 111 ASN A N 1
ATOM 866 C CA . ASN A 1 111 ? -0.411 13.758 7.280 1.00 73.12 111 ASN A CA 1
ATOM 867 C C . ASN A 1 111 ? -1.886 13.307 7.243 1.00 73.12 111 ASN A C 1
ATOM 869 O O . ASN A 1 111 ? -2.282 12.540 8.119 1.00 73.12 111 ASN A O 1
ATOM 873 N N . PRO A 1 112 ? -2.702 13.685 6.235 1.00 81.25 112 PRO A N 1
ATOM 874 C CA . PRO A 1 112 ? -4.070 13.178 6.109 1.00 81.25 112 PRO A CA 1
ATOM 875 C C . PRO A 1 112 ? -4.134 11.657 5.937 1.00 81.25 112 PRO A C 1
ATOM 877 O O . PRO A 1 112 ? -5.006 11.008 6.512 1.00 81.25 112 PRO A O 1
ATOM 880 N N . LEU A 1 113 ? -3.188 11.081 5.190 1.00 83.81 113 LEU A N 1
ATOM 881 C CA . LEU A 1 113 ? -3.123 9.639 4.984 1.00 83.81 113 LEU A CA 1
ATOM 882 C C . LEU A 1 113 ? -2.796 8.907 6.290 1.00 83.81 113 LEU A C 1
ATOM 884 O O . LEU A 1 113 ? -3.527 8.004 6.691 1.00 83.81 113 LEU A O 1
ATOM 888 N N . LEU A 1 114 ? -1.730 9.319 6.978 1.00 85.38 114 LEU A N 1
ATOM 889 C CA . LEU A 1 114 ? -1.327 8.738 8.258 1.00 85.38 114 LEU A CA 1
ATOM 890 C C . LEU A 1 114 ? -2.403 8.945 9.334 1.00 85.38 114 LEU A C 1
ATOM 892 O O . LEU A 1 114 ? -2.620 8.047 10.143 1.00 85.38 114 LEU A O 1
ATOM 896 N N . ALA A 1 115 ? -3.122 10.072 9.315 1.00 87.06 115 ALA A N 1
ATOM 897 C CA . ALA A 1 115 ? -4.265 10.309 10.194 1.00 87.06 115 ALA A CA 1
ATOM 898 C C . ALA A 1 115 ? -5.428 9.345 9.902 1.00 87.06 115 ALA A C 1
ATOM 900 O O . ALA A 1 115 ? -5.973 8.749 10.832 1.00 87.06 115 ALA A O 1
ATOM 901 N N . GLY A 1 116 ? -5.777 9.138 8.627 1.00 89.00 116 GLY A N 1
ATOM 902 C CA . GLY A 1 116 ? -6.791 8.159 8.223 1.00 89.00 116 GLY A CA 1
ATOM 903 C C . GLY A 1 116 ? -6.411 6.732 8.624 1.00 89.00 116 GLY A C 1
ATOM 904 O O . GLY A 1 116 ? -7.223 6.008 9.200 1.00 89.00 116 GLY A O 1
ATOM 905 N N . LEU A 1 117 ? -5.148 6.354 8.417 1.00 90.06 117 LEU A N 1
ATOM 906 C CA . LEU A 1 117 ? -4.606 5.076 8.881 1.00 90.06 117 LEU A CA 1
ATOM 907 C C . LEU A 1 117 ? -4.639 4.964 10.410 1.00 90.06 117 LEU A C 1
ATOM 909 O O . LEU A 1 117 ? -4.984 3.906 10.926 1.00 90.06 117 LEU A O 1
ATOM 913 N N . GLY A 1 118 ? -4.350 6.046 11.137 1.00 88.75 118 GLY A N 1
ATOM 914 C CA . GLY A 1 118 ? -4.440 6.108 12.597 1.00 88.75 118 GLY A CA 1
ATOM 915 C C . GLY A 1 118 ? -5.863 5.906 13.122 1.00 88.75 118 GLY A C 1
ATOM 916 O O . GLY A 1 118 ? -6.065 5.185 14.098 1.00 88.75 118 GLY A O 1
ATOM 917 N N . ALA A 1 119 ? -6.865 6.471 12.445 1.00 91.56 119 ALA A N 1
ATOM 918 C CA . ALA A 1 119 ? -8.268 6.240 12.781 1.00 91.56 119 ALA A CA 1
ATOM 919 C C . ALA A 1 119 ? -8.666 4.768 12.572 1.00 91.56 119 ALA A C 1
ATOM 921 O O . ALA A 1 119 ? -9.289 4.170 13.447 1.00 91.56 119 ALA A O 1
ATOM 922 N N . ILE A 1 120 ? -8.257 4.156 11.456 1.00 89.50 120 ILE A N 1
ATOM 923 C CA . ILE A 1 120 ? -8.514 2.730 11.185 1.00 89.50 120 ILE A CA 1
ATOM 924 C C . ILE A 1 120 ? -7.794 1.840 12.211 1.00 89.50 120 ILE A C 1
ATOM 926 O O . ILE A 1 120 ? -8.391 0.912 12.757 1.00 89.50 120 ILE A O 1
ATOM 930 N N . ALA A 1 121 ? -6.534 2.157 12.514 1.00 87.88 121 ALA A N 1
ATOM 931 C CA . ALA A 1 121 ? -5.714 1.483 13.517 1.00 87.88 121 ALA A CA 1
ATOM 932 C C . ALA A 1 121 ? -6.341 1.497 14.917 1.00 87.88 121 ALA A C 1
ATOM 934 O O . ALA A 1 121 ? -6.220 0.519 15.651 1.00 87.88 121 ALA A O 1
ATOM 935 N N . ALA A 1 122 ? -7.017 2.588 15.286 1.00 90.19 122 ALA A N 1
ATOM 936 C CA . ALA A 1 122 ? -7.689 2.711 16.576 1.00 90.19 122 ALA A CA 1
ATOM 937 C C . ALA A 1 122 ? -8.951 1.836 16.680 1.00 90.19 122 ALA A C 1
ATOM 939 O O . ALA A 1 122 ? -9.340 1.449 17.781 1.00 90.19 122 ALA A O 1
ATOM 940 N N . LEU A 1 123 ? -9.591 1.525 15.549 1.00 90.69 123 LEU A N 1
ATOM 941 C CA . LEU A 1 123 ? -10.830 0.745 15.504 1.00 90.69 123 LEU A CA 1
ATOM 942 C C . LEU A 1 123 ? -10.585 -0.761 15.373 1.00 90.69 123 LEU A C 1
ATOM 944 O O . LEU A 1 123 ? -11.417 -1.558 15.808 1.00 90.69 123 LEU A O 1
ATOM 948 N N . LEU A 1 124 ? -9.471 -1.163 14.760 1.00 90.56 124 LEU A N 1
ATOM 949 C CA . LEU A 1 124 ? -9.206 -2.555 14.410 1.00 90.56 124 LEU A CA 1
ATOM 950 C C . LEU A 1 124 ? -8.012 -3.111 15.183 1.00 90.56 124 LEU A C 1
ATOM 952 O O . LEU A 1 124 ? -6.906 -2.593 15.099 1.00 90.56 124 LEU A O 1
ATOM 956 N N . ALA A 1 125 ? -8.207 -4.239 15.869 1.00 88.81 125 ALA A N 1
ATOM 957 C CA . ALA A 1 125 ? -7.118 -4.924 16.572 1.00 88.81 125 ALA A CA 1
ATOM 958 C C . ALA A 1 125 ? -6.047 -5.478 15.612 1.00 88.81 125 ALA A C 1
ATOM 960 O O . ALA A 1 125 ? -4.863 -5.502 15.947 1.00 88.81 125 ALA A O 1
ATOM 961 N N . ARG A 1 126 ? -6.462 -5.916 14.417 1.00 90.00 126 ARG A N 1
ATOM 962 C CA . ARG A 1 126 ? -5.596 -6.450 13.358 1.00 90.00 126 ARG A CA 1
ATOM 963 C C . ARG A 1 126 ? -6.062 -5.981 11.996 1.00 90.00 126 ARG A C 1
ATOM 965 O O . ARG A 1 126 ? -7.269 -5.845 11.767 1.00 90.00 126 ARG A O 1
ATOM 972 N N . VAL A 1 127 ? -5.099 -5.793 11.108 1.00 89.81 127 VAL A N 1
ATOM 973 C CA . VAL A 1 127 ? -5.296 -5.373 9.722 1.00 89.81 127 VAL A CA 1
ATOM 974 C C . VAL A 1 127 ? -4.310 -6.103 8.817 1.00 89.81 127 VAL A C 1
ATOM 976 O O . VAL A 1 127 ? -3.238 -6.521 9.252 1.00 89.81 127 VAL A O 1
ATOM 979 N N . SER A 1 128 ? -4.674 -6.238 7.549 1.00 89.94 128 SER A N 1
ATOM 980 C CA . SER A 1 128 ? -3.825 -6.832 6.522 1.00 89.94 128 SER A CA 1
ATOM 981 C C . SER A 1 128 ? -3.373 -5.754 5.548 1.00 89.94 128 SER A C 1
ATOM 983 O O . SER A 1 128 ? -4.209 -5.055 4.976 1.00 89.94 128 SER A O 1
ATOM 985 N N . ILE A 1 129 ? -2.067 -5.662 5.323 1.00 88.56 129 ILE A N 1
ATOM 986 C CA . ILE A 1 129 ? -1.460 -4.784 4.323 1.00 88.56 129 ILE A CA 1
ATOM 987 C C . ILE A 1 129 ? -1.075 -5.649 3.127 1.00 88.56 129 ILE A C 1
ATOM 989 O O . ILE A 1 129 ? -0.292 -6.581 3.268 1.00 88.56 129 ILE A O 1
ATOM 993 N N . GLU A 1 130 ? -1.636 -5.353 1.965 1.00 87.31 130 GLU A N 1
ATOM 994 C CA . GLU A 1 130 ? -1.264 -5.956 0.691 1.00 87.31 130 GLU A CA 1
ATOM 995 C C . GLU A 1 130 ? -0.425 -4.951 -0.105 1.00 87.31 130 GLU A C 1
ATOM 997 O O . GLU A 1 130 ? -0.799 -3.786 -0.280 1.00 87.31 130 GLU A O 1
ATOM 1002 N N . ILE A 1 131 ? 0.753 -5.402 -0.521 1.00 85.69 131 ILE A N 1
ATOM 1003 C CA . ILE A 1 131 ? 1.803 -4.586 -1.118 1.00 85.69 131 ILE A CA 1
ATOM 1004 C C . ILE A 1 131 ? 1.995 -5.043 -2.550 1.00 85.69 131 ILE A C 1
ATOM 1006 O O . ILE A 1 131 ? 2.313 -6.204 -2.793 1.00 85.69 131 ILE A O 1
ATOM 1010 N N . VAL A 1 132 ? 1.869 -4.105 -3.484 1.00 81.69 132 VAL A N 1
ATOM 1011 C CA . VAL A 1 132 ? 2.194 -4.339 -4.888 1.00 81.69 132 VAL A CA 1
ATOM 1012 C C . VAL A 1 132 ? 3.509 -3.648 -5.213 1.00 81.69 132 VAL A C 1
ATOM 1014 O O . VAL A 1 132 ? 3.608 -2.412 -5.174 1.00 81.69 132 VAL A O 1
ATOM 1017 N N . ARG A 1 133 ? 4.514 -4.462 -5.529 1.00 81.25 133 ARG A N 1
ATOM 1018 C CA . ARG A 1 133 ? 5.825 -4.028 -6.018 1.00 81.25 133 ARG A CA 1
ATOM 1019 C C . ARG A 1 133 ? 5.852 -4.118 -7.546 1.00 81.25 133 ARG A C 1
ATOM 1021 O O . ARG A 1 133 ? 5.094 -4.887 -8.133 1.00 81.25 133 ARG A O 1
ATOM 1028 N N . GLU A 1 134 ? 6.694 -3.314 -8.189 1.00 65.19 134 GLU A N 1
ATOM 1029 C CA . GLU A 1 134 ? 7.103 -3.622 -9.565 1.00 65.19 134 GLU A CA 1
ATOM 1030 C C . GLU A 1 134 ? 8.002 -4.854 -9.533 1.00 65.19 134 GLU A C 1
ATOM 1032 O O . GLU A 1 134 ? 8.788 -5.007 -8.593 1.00 65.19 134 GLU A O 1
ATOM 1037 N N . GLU A 1 135 ? 7.887 -5.729 -10.534 1.00 56.62 135 GLU A N 1
ATOM 1038 C CA . GLU A 1 135 ? 8.926 -6.729 -10.741 1.00 56.62 135 GLU A CA 1
ATOM 1039 C C . GLU A 1 135 ? 10.266 -5.994 -10.841 1.00 56.62 135 GLU A C 1
ATOM 1041 O O . GLU A 1 135 ? 10.358 -4.995 -11.561 1.00 56.62 135 GLU A O 1
ATOM 1046 N N . PRO A 1 136 ? 11.310 -6.425 -10.116 1.00 50.25 136 PRO A N 1
ATOM 1047 C CA . PRO A 1 136 ? 12.628 -5.891 -10.376 1.00 50.25 136 PRO A CA 1
ATOM 1048 C C . PRO A 1 136 ? 12.962 -6.254 -11.824 1.00 50.25 136 PRO A C 1
ATOM 1050 O O . PRO A 1 136 ? 13.169 -7.431 -12.124 1.00 50.25 136 PRO A O 1
ATOM 1053 N N . GLU A 1 137 ? 13.017 -5.251 -12.709 1.00 50.38 137 GLU A N 1
ATOM 1054 C CA . GLU A 1 137 ? 13.412 -5.403 -14.120 1.00 50.38 137 GLU A CA 1
ATOM 1055 C C . GLU A 1 137 ? 14.715 -6.205 -14.273 1.00 50.38 137 GLU A C 1
ATOM 1057 O O . GLU A 1 137 ? 14.919 -6.873 -15.284 1.00 50.38 137 GLU A O 1
ATOM 1062 N N . ALA A 1 138 ? 15.554 -6.212 -13.230 1.00 53.47 138 ALA A N 1
ATOM 1063 C CA . ALA A 1 138 ? 16.739 -7.051 -13.107 1.00 53.47 138 ALA A CA 1
ATOM 1064 C C . ALA A 1 138 ? 16.463 -8.538 -13.387 1.00 53.47 138 ALA A C 1
ATOM 1066 O O . ALA A 1 138 ? 17.281 -9.201 -14.001 1.00 53.47 138 ALA A O 1
ATOM 1067 N N . THR A 1 139 ? 15.299 -9.081 -13.030 1.00 58.28 139 THR A N 1
ATOM 1068 C CA . THR A 1 139 ? 15.049 -10.516 -13.233 1.00 58.28 139 THR A CA 1
ATOM 1069 C C . THR A 1 139 ? 14.771 -10.828 -14.701 1.00 58.28 139 THR A C 1
ATOM 1071 O O . THR A 1 139 ? 15.348 -11.758 -15.246 1.00 58.28 139 THR A O 1
ATOM 1074 N N . VAL A 1 140 ? 13.939 -10.037 -15.382 1.00 58.28 140 VAL A N 1
ATOM 1075 C CA . VAL A 1 140 ? 13.572 -10.300 -16.785 1.00 58.28 140 VAL A CA 1
ATOM 1076 C C . VAL A 1 140 ? 14.704 -9.909 -17.735 1.00 58.28 140 VAL A C 1
ATOM 1078 O O . VAL A 1 140 ? 15.014 -10.672 -18.649 1.00 58.28 140 VAL A O 1
ATOM 1081 N N . HIS A 1 141 ? 15.371 -8.779 -17.486 1.00 56.09 141 HIS A N 1
ATOM 1082 C CA . HIS A 1 141 ? 16.483 -8.308 -18.311 1.00 56.09 141 HIS A CA 1
ATOM 1083 C C . HIS A 1 141 ? 17.705 -9.229 -18.211 1.00 56.09 141 HIS A C 1
ATOM 1085 O O . HIS A 1 141 ? 18.345 -9.503 -19.224 1.00 56.09 141 HIS A O 1
ATOM 1091 N N . ASP A 1 142 ? 17.999 -9.775 -17.026 1.00 66.00 142 ASP A N 1
ATOM 1092 C CA . ASP A 1 142 ? 19.117 -10.708 -16.861 1.00 66.00 142 ASP A CA 1
ATOM 1093 C C . ASP A 1 142 ? 18.820 -12.071 -17.497 1.00 66.00 142 ASP A C 1
ATOM 1095 O O . ASP A 1 142 ? 19.720 -12.682 -18.080 1.00 66.00 142 ASP A O 1
ATOM 1099 N N . ILE A 1 143 ? 17.567 -12.544 -17.450 1.00 70.31 143 ILE A N 1
ATOM 1100 C CA . ILE A 1 143 ? 17.162 -13.787 -18.124 1.00 70.31 143 ILE A CA 1
ATOM 1101 C C . ILE A 1 143 ? 17.189 -13.604 -19.646 1.00 70.31 143 ILE A C 1
ATOM 1103 O O . ILE A 1 143 ? 17.690 -14.481 -20.347 1.00 70.31 143 ILE A O 1
ATOM 1107 N N . GLU A 1 144 ? 16.700 -12.474 -20.161 1.00 69.69 144 GLU A N 1
ATOM 1108 C CA . GLU A 1 144 ? 16.689 -12.163 -21.595 1.00 69.69 144 GLU A CA 1
ATOM 1109 C C . GLU A 1 144 ? 18.111 -11.973 -22.131 1.00 69.69 144 GLU A C 1
ATOM 1111 O O . GLU A 1 144 ? 18.474 -12.594 -23.126 1.00 69.69 144 GLU A O 1
ATOM 1116 N N . LYS A 1 145 ? 18.971 -11.257 -21.400 1.00 74.94 145 LYS A N 1
ATOM 1117 C CA . LYS A 1 145 ? 20.396 -11.115 -21.721 1.00 74.94 145 LYS A CA 1
ATOM 1118 C C . LYS A 1 145 ? 21.146 -12.444 -21.659 1.00 74.94 145 LYS A C 1
ATOM 1120 O O . LYS A 1 145 ? 21.972 -12.726 -22.520 1.00 74.94 145 LYS A O 1
ATOM 1125 N N . THR A 1 146 ? 20.843 -13.295 -20.677 1.00 77.69 146 THR A N 1
ATOM 1126 C CA . THR A 1 146 ? 21.428 -14.644 -20.594 1.00 77.69 146 THR A CA 1
ATOM 1127 C C . THR A 1 146 ? 20.937 -15.526 -21.743 1.00 77.69 146 THR A C 1
ATOM 1129 O O . THR A 1 146 ? 21.715 -16.296 -22.305 1.00 77.69 146 THR A O 1
ATOM 1132 N N . ALA A 1 147 ? 19.665 -15.411 -22.132 1.00 79.75 147 ALA A N 1
ATOM 1133 C CA . ALA A 1 147 ? 19.105 -16.127 -23.271 1.00 79.75 147 ALA A CA 1
ATOM 1134 C C . ALA A 1 147 ? 19.702 -15.643 -24.602 1.00 79.75 147 ALA A C 1
ATOM 1136 O O . ALA A 1 147 ? 20.002 -16.472 -25.463 1.00 79.75 147 ALA A O 1
ATOM 1137 N N . GLU A 1 148 ? 19.935 -14.338 -24.758 1.00 76.12 148 GLU A N 1
ATOM 1138 C CA . GLU A 1 148 ? 20.641 -13.757 -25.901 1.00 76.12 148 GLU A CA 1
ATOM 1139 C C . GLU A 1 148 ? 22.110 -14.181 -25.946 1.00 76.12 148 GLU A C 1
ATOM 1141 O O . GLU A 1 148 ? 22.576 -14.603 -27.000 1.00 76.12 148 GLU A O 1
ATOM 1146 N N . ASP A 1 149 ? 22.827 -14.169 -24.822 1.00 78.50 149 ASP A N 1
ATOM 1147 C CA . ASP A 1 149 ? 24.214 -14.641 -24.744 1.00 78.50 149 ASP A CA 1
ATOM 1148 C C . ASP A 1 149 ? 24.322 -16.128 -25.099 1.00 78.50 149 ASP A C 1
ATOM 1150 O O . ASP A 1 149 ? 25.217 -16.540 -25.840 1.00 78.50 149 ASP A O 1
ATOM 1154 N N . VAL A 1 150 ? 23.395 -16.955 -24.612 1.00 79.81 150 VAL A N 1
ATOM 1155 C CA . VAL A 1 150 ? 23.343 -18.379 -24.961 1.00 79.81 150 VAL A CA 1
ATOM 1156 C C . VAL A 1 150 ? 22.998 -18.556 -26.438 1.00 79.81 150 VAL A C 1
ATOM 1158 O O . VAL A 1 150 ? 23.667 -19.328 -27.124 1.00 79.81 150 VAL A O 1
ATOM 1161 N N . LYS A 1 151 ? 22.021 -17.812 -26.964 1.00 77.94 151 LYS A N 1
ATOM 1162 C CA . LYS A 1 151 ? 21.661 -17.834 -28.386 1.00 77.94 151 LYS A CA 1
ATOM 1163 C C . LYS A 1 151 ? 22.844 -17.428 -29.264 1.00 77.94 151 LYS A C 1
ATOM 1165 O O . LYS A 1 151 ? 23.190 -18.183 -30.161 1.00 77.94 151 LYS A O 1
ATOM 1170 N N . ASN A 1 152 ? 23.521 -16.327 -28.951 1.00 79.38 152 ASN A N 1
ATOM 1171 C CA . ASN A 1 152 ? 24.688 -15.825 -29.681 1.00 79.38 152 ASN A CA 1
ATOM 1172 C C . ASN A 1 152 ? 25.865 -16.811 -29.648 1.00 79.38 152 ASN A C 1
ATOM 1174 O O . ASN A 1 152 ? 26.616 -16.926 -30.616 1.00 79.38 152 ASN A O 1
ATOM 1178 N N . ARG A 1 153 ? 26.020 -17.567 -28.554 1.00 72.88 153 ARG A N 1
ATOM 1179 C CA . ARG A 1 153 ? 27.022 -18.640 -28.454 1.00 72.88 153 ARG A CA 1
ATOM 1180 C C . ARG A 1 153 ? 26.651 -19.885 -29.255 1.00 72.88 153 ARG A C 1
ATOM 1182 O O . ARG A 1 153 ? 27.551 -20.580 -29.718 1.00 72.88 153 ARG A O 1
ATOM 1189 N N . LEU A 1 154 ? 25.361 -20.169 -29.417 1.00 69.56 154 LEU A N 1
ATOM 1190 C CA . LEU A 1 154 ? 24.862 -21.334 -30.152 1.00 69.56 154 LEU A CA 1
ATOM 1191 C C . LEU A 1 154 ? 24.727 -21.081 -31.657 1.00 69.56 154 LEU A C 1
ATOM 1193 O O . LEU A 1 154 ? 24.923 -22.005 -32.440 1.00 69.56 154 LEU A O 1
ATOM 1197 N N . THR A 1 155 ? 24.423 -19.850 -32.072 1.00 70.19 155 THR A N 1
ATOM 1198 C CA . THR A 1 155 ? 24.296 -19.478 -33.490 1.00 70.19 155 THR A CA 1
ATOM 1199 C C . THR A 1 155 ? 25.624 -19.079 -34.132 1.00 70.19 155 THR A C 1
ATOM 1201 O O . THR A 1 155 ? 25.632 -18.752 -35.312 1.00 70.19 155 THR A O 1
ATOM 1204 N N . GLY A 1 156 ? 26.734 -19.121 -33.384 1.00 61.88 156 GLY A N 1
ATOM 1205 C CA . GLY A 1 156 ? 28.038 -18.649 -33.841 1.00 61.88 156 GLY A CA 1
ATOM 1206 C C . GLY A 1 156 ? 28.066 -17.123 -33.915 1.00 61.88 156 GLY A C 1
ATOM 1207 O O . GLY A 1 156 ? 27.554 -16.522 -34.854 1.00 61.88 156 GLY A O 1
ATOM 1208 N N . GLY A 1 157 ? 28.646 -16.485 -32.897 1.00 51.44 157 GLY A N 1
ATOM 1209 C CA . GLY A 1 157 ? 28.930 -15.050 -32.917 1.00 51.44 157 GLY A CA 1
ATOM 1210 C C . GLY A 1 157 ? 29.854 -14.653 -34.081 1.00 51.44 157 GLY A C 1
ATOM 1211 O O . GLY A 1 157 ? 30.495 -15.523 -34.673 1.00 51.44 157 GLY A O 1
ATOM 1212 N N . PRO A 1 158 ? 29.913 -13.347 -34.405 1.00 57.78 158 PRO A N 1
ATOM 1213 C CA . PRO A 1 158 ? 30.467 -12.826 -35.650 1.00 57.78 158 PRO A CA 1
ATOM 1214 C C . PRO A 1 158 ? 31.912 -13.283 -35.844 1.00 57.78 158 PRO A C 1
ATOM 1216 O O . PRO A 1 158 ? 32.751 -13.123 -34.956 1.00 57.78 158 PRO A O 1
ATOM 1219 N N . GLU A 1 159 ? 32.199 -13.842 -37.017 1.00 54.41 159 GLU A N 1
ATOM 1220 C CA . GLU A 1 159 ? 33.572 -13.909 -37.491 1.00 54.41 159 GLU A CA 1
ATOM 1221 C C . GLU A 1 159 ? 34.135 -12.481 -37.552 1.00 54.41 159 GLU A C 1
ATOM 1223 O O . GLU A 1 159 ? 33.597 -11.633 -38.264 1.00 54.41 159 GLU A O 1
ATOM 1228 N N . SER A 1 160 ? 35.234 -12.277 -36.812 1.00 50.78 160 SER A N 1
ATOM 1229 C CA . SER A 1 160 ? 36.185 -11.144 -36.825 1.00 50.78 160 SER A CA 1
ATOM 1230 C C . SER A 1 160 ? 35.685 -9.748 -36.446 1.00 50.78 160 SER A C 1
ATOM 1232 O O . SER A 1 160 ? 34.929 -9.130 -37.223 1.00 50.78 160 SER A O 1
#

Foldseek 3Di:
DDDDDDDDDDDDDPDCPVVVVVVVVVVVVVVVVVVVVVVVVVVVVVVVVVVVPQVKDKDKDFLVCQLVVVVVVLVVVQFQKKFKAAPVRDTPDIDGSVVCVPPDDNPPPCVVVSVVSNVVSVVGRMMMIITGGDDPVCVVVVVVVVVVVVVCVVVPPDDD

pLDDT: mean 73.93, std 14.07, range [44.56, 92.56]

Secondary structure (DSSP, 8-state):
--------------SSHHHHHHHHHHHHHHHHHHHHHHHHHHHHHHHHHHHHS--EEEEEEEHHHHHHHHHHHHHH---SEEEEE-TT--EEEEEESTHHHHSS-TTTSHHHHHHHHHHHHHH-SEEEEEEEPPP-HHHHHHHHHHHHHHHHHHS-PPP-

Radius of gyration: 32.97 Å; chains: 1; bounding box: 49×97×91 Å

=== Feature glossary ===
Legend for the data blocks above and below:

— What the protein is —

The amino-acid sequence is the protein's primary structure: the linear order of residues from the N-terminus to the C-terminus, written in one-letter code. Everything else here — the 3D coordinates, the secondary structure, the domain annotations — is ultimately a consequence of this string.

Database cross-references. InterPro integrates a dozen domain/family signature databases into unified entries with residue-range hits. GO terms attach function/process/location labels with evidence codes. CATH codes position the fold in a four-level structural taxonomy. Organism is the NCBI-taxonomy species name.

— Where its atoms are —

The mmCIF block holds the 3D Cartesian coordinates of each backbone atom (N, Cα, C, O) in ångströms. mmCIF is the PDB's canonical archive format — a tagged-loop text representation of the atomic model.

The six renders are orthographic views along the three Cartesian axes in both directions. Representation (cartoon, sticks, or surface) and color scheme (sequence-rainbow or by-chain) vary across proteins so the training set covers all the common visualization conventions.

— Local backbone conformation —

Secondary structure is the local, repeating backbone conformation. DSSP classifies it into eight states by reading the hydrogen-bond network: three helix types (H, G, I), two β types (E, B), two non-regular types (T, S), and unstructured coil (-).

SS3 is a coarse helix/strand/coil call (letters a/b/c) made by the P-SEA algorithm from inter-Cα distances and dihedrals. It is less detailed than DSSP but needs only Cα positions.

Backbone dihedral angles. Every residue except chain termini has a φ (preceding-C → N → Cα → C) and a ψ (N → Cα → C → next-N). They are reported in degrees following the IUPAC sign convention. Secondary structure is essentially a statement about which (φ, ψ) basin each residue occupies.

— Global shape and packing —

The geometric summary reports three shape descriptors. Rg (radius of gyration) measures how spread out the Cα atoms are about their centre of mass; compact globular proteins have small Rg, elongated or unfolded ones large. Cα contacts (<8 Å, |i−j|>4) count long-range residue pairs in spatial proximity — high for tightly packed folds, near zero for rods or random coil. The bounding-box extents give the protein's footprint along x, y, z in Å.

Solvent accessibility: the surface area of each residue that a 1.4 Å water probe can touch, in Å². When only backbone atoms are present the absolute values are lower than full-atom SASA (side chains contribute most of the area) and are flagged as backbone-only.

Plot images: a contact map (which residues are close in 3D, as an N×N binary image), a Ramachandran scatter (backbone torsion angles, revealing secondary-structure composition at a glance), and — for AlphaFold structures — a PAE heatmap (pairwise prediction confidence).

— Structural neighborhood —

Foldseek's 3Di representation compresses backbone geometry into a per-residue letter drawn from a learned twenty-state alphabet. It captures the tertiary interaction pattern around each residue — which residues are packed against it in space, regardless of where they are in sequence.

Structural nearest neighbors (via Foldseek easy-search vs the PDB). Reported per hit: target PDB id, E-value, and alignment TM-score. A TM-score above ~0.5 is the conventional threshold for 'same fold'.

— Confidence and disorder —

pLDDT (predicted Local Distance Difference Test) is AlphaFold's per-residue confidence score, ranging from 0 to 100. Values above 90 indicate high confidence (typically well-packed cores); 70–90 is confident; 50–70 low confidence; below 50 usually means the region is disordered or the prediction is unreliable there. AlphaFold stores pLDDT in the mmCIF B-factor column.

For experimental (PDB) structures, the B-factor (temperature factor) quantifies the positional spread of each atom in the crystal — a combination of thermal vibration and static disorder — in units of Å². High B-factors mark flexible loops or poorly resolved regions; low B-factors mark the rigid, well-ordered core.

Predicted Aligned Error (PAE) is an AlphaFold confidence matrix: entry (i, j) is the expected error in the position of residue j, in ångströms, when the prediction is superimposed on the true structure at residue i. Low PAE within a block of residues means that block is internally rigid and well-predicted; high PAE between two blocks means their relative placement is uncertain even if each block individually is confident.